Protein AF-A0A5K1A9L5-F1 (afdb_monomer_lite)

Radius of gyration: 11.65 Å; chains: 1; bounding box: 19×20×30 Å

pLDDT: mean 88.06, std 11.56, range [56.41, 97.62]

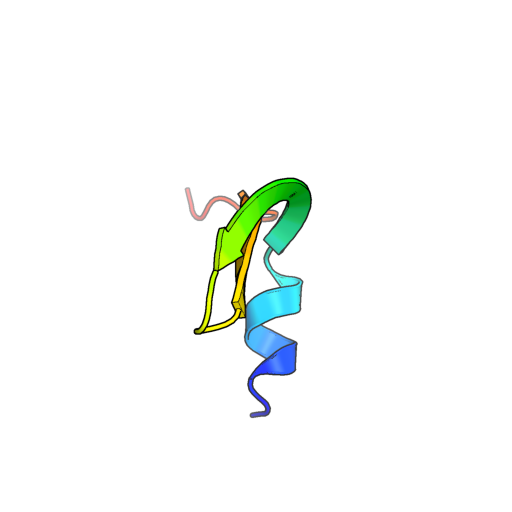Organism: NCBI:txid210225

Foldseek 3Di:
DDVVVVCVQWDFDAWPDADPVGTDTDIDGNDDPD

InterPro domains:
  IPR011009 Protein kinase-like domain superfamily [SSF56112] (5-32)

Sequence (34 aa):
LSDRDKMDQYEILEQIGKGAFGSALLVRHKLEKK

Secondary structure (DSSP, 8-state):
--HHHHHTTEEEEEEEEEETTEEEEEEEES----

Structure (mmCIF, N/CA/C/O backbone):
data_AF-A0A5K1A9L5-F1
#
_entry.id   AF-A0A5K1A9L5-F1
#
loop_
_atom_site.group_PDB
_atom_site.id
_atom_site.type_symbol
_atom_site.label_atom_id
_atom_site.label_alt_id
_atom_site.label_comp_id
_atom_site.label_asym_id
_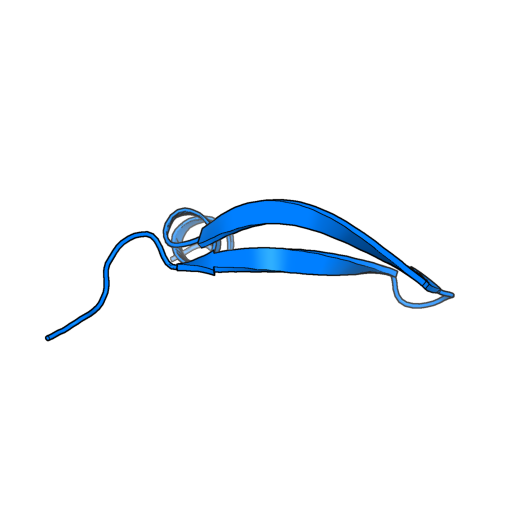atom_site.label_entity_id
_atom_site.label_seq_id
_atom_site.pdbx_PDB_ins_code
_atom_site.Cartn_x
_atom_site.Cartn_y
_atom_site.Cartn_z
_atom_site.occupancy
_atom_site.B_iso_or_equiv
_atom_site.auth_seq_id
_atom_site.auth_comp_id
_atom_site.auth_asym_id
_atom_site.auth_atom_id
_atom_site.pdbx_PDB_model_num
ATOM 1 N N . LEU A 1 1 ? 6.671 -12.712 11.790 1.00 56.41 1 LEU A N 1
ATOM 2 C CA . LEU A 1 1 ? 5.539 -11.986 11.178 1.00 56.41 1 LEU A CA 1
ATOM 3 C C . LEU A 1 1 ? 5.841 -11.855 9.699 1.00 56.41 1 LEU A C 1
ATOM 5 O O . LEU A 1 1 ? 6.933 -11.405 9.372 1.00 56.41 1 LEU A O 1
ATOM 9 N N . SER A 1 2 ? 4.953 -12.336 8.838 1.00 77.56 2 SER A N 1
ATOM 10 C CA . SER A 1 2 ? 5.144 -12.293 7.388 1.00 77.56 2 SER A CA 1
ATOM 11 C C . SER A 1 2 ? 4.692 -10.933 6.851 1.00 77.56 2 SER A C 1
ATOM 13 O O . SER A 1 2 ? 3.783 -10.323 7.406 1.00 77.56 2 SER A O 1
ATOM 15 N N . ASP A 1 3 ? 5.284 -10.428 5.768 1.00 75.31 3 ASP A N 1
ATOM 16 C CA . ASP A 1 3 ? 4.854 -9.141 5.193 1.00 75.31 3 ASP A CA 1
ATOM 17 C C . ASP A 1 3 ? 3.403 -9.153 4.678 1.00 75.31 3 ASP A C 1
ATOM 19 O O . ASP A 1 3 ? 2.799 -8.094 4.509 1.00 75.31 3 ASP A O 1
ATOM 23 N N . ARG A 1 4 ? 2.803 -10.340 4.510 1.00 73.00 4 ARG A N 1
ATOM 24 C CA . ARG A 1 4 ? 1.372 -10.490 4.208 1.00 73.00 4 ARG A CA 1
ATOM 25 C C . ARG A 1 4 ? 0.485 -9.947 5.325 1.00 73.00 4 ARG A C 1
ATOM 27 O O . ARG A 1 4 ? -0.482 -9.257 5.028 1.00 73.00 4 ARG A O 1
ATOM 34 N N . ASP A 1 5 ? 0.878 -10.147 6.582 1.00 78.75 5 ASP A N 1
ATOM 35 C CA . ASP A 1 5 ? 0.101 -9.711 7.750 1.00 78.75 5 ASP A CA 1
ATOM 36 C C . ASP A 1 5 ? -0.067 -8.175 7.788 1.00 78.75 5 ASP A C 1
ATOM 38 O O . ASP A 1 5 ? -1.042 -7.654 8.327 1.00 78.75 5 ASP A O 1
ATOM 42 N N . LYS A 1 6 ? 0.870 -7.426 7.180 1.00 82.25 6 LYS A N 1
ATOM 43 C CA . LYS A 1 6 ? 0.793 -5.959 7.059 1.00 82.25 6 LYS A CA 1
ATOM 44 C C . LYS A 1 6 ? -0.175 -5.512 5.961 1.00 82.25 6 LYS A C 1
ATOM 46 O O . LYS A 1 6 ? -0.860 -4.509 6.135 1.00 82.25 6 LYS A O 1
ATOM 51 N N . MET A 1 7 ? -0.233 -6.236 4.841 1.00 90.31 7 MET A N 1
ATOM 52 C CA . MET A 1 7 ? -1.106 -5.889 3.711 1.00 90.31 7 MET A CA 1
ATOM 53 C C . MET A 1 7 ? -2.579 -6.179 3.995 1.00 90.31 7 MET A C 1
ATOM 55 O O . MET A 1 7 ? -3.442 -5.505 3.442 1.00 90.31 7 MET A O 1
ATOM 59 N N . ASP A 1 8 ? -2.881 -7.082 4.929 1.00 89.88 8 ASP A N 1
ATOM 60 C CA . ASP A 1 8 ? -4.249 -7.350 5.383 1.00 89.88 8 ASP A CA 1
ATOM 61 C C . ASP A 1 8 ? -4.954 -6.119 5.977 1.00 89.88 8 ASP A C 1
ATOM 63 O O . ASP A 1 8 ? -6.185 -6.076 5.993 1.00 89.88 8 ASP A O 1
ATOM 67 N N . GLN A 1 9 ? -4.212 -5.095 6.417 1.00 90.50 9 GLN A N 1
ATO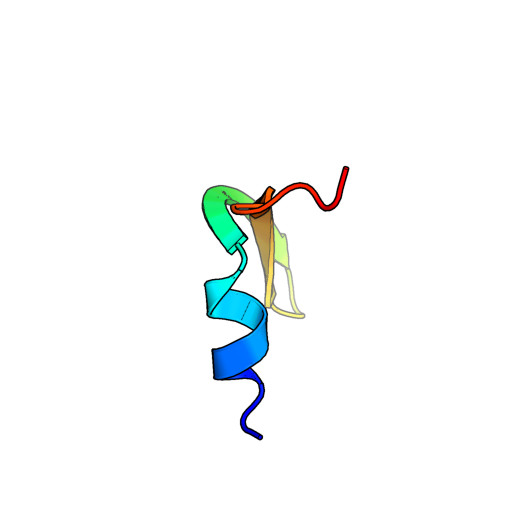M 68 C CA . GLN A 1 9 ? -4.761 -3.819 6.904 1.00 90.50 9 GLN A CA 1
ATOM 69 C C . GLN A 1 9 ? -5.216 -2.879 5.778 1.00 90.50 9 GLN A C 1
ATOM 71 O O . GLN A 1 9 ? -5.817 -1.838 6.047 1.00 90.50 9 GLN A O 1
ATOM 76 N N . TYR A 1 10 ? -4.953 -3.237 4.523 1.00 93.44 10 TYR A N 1
ATOM 77 C CA . TYR A 1 10 ? -5.262 -2.430 3.355 1.00 93.44 10 TYR A CA 1
ATOM 78 C C . TYR A 1 10 ? -6.201 -3.193 2.418 1.00 93.44 10 TYR A C 1
ATOM 80 O O . TYR A 1 10 ? -6.114 -4.407 2.241 1.00 93.44 10 TYR A O 1
ATOM 88 N N . GLU A 1 11 ? -7.156 -2.483 1.840 1.00 94.00 11 GLU A N 1
ATOM 89 C CA . GLU A 1 11 ? -8.024 -2.971 0.776 1.00 94.00 11 GLU A CA 1
ATOM 90 C C . GLU A 1 11 ? -7.550 -2.373 -0.546 1.00 94.00 11 GLU A C 1
ATOM 92 O O . GLU A 1 11 ? -7.393 -1.157 -0.650 1.00 94.00 11 GLU A O 1
ATOM 97 N N . ILE A 1 12 ? -7.303 -3.214 -1.550 1.00 94.00 12 ILE A N 1
ATOM 98 C CA . ILE A 1 12 ? -6.900 -2.754 -2.882 1.00 94.00 12 ILE A CA 1
ATOM 99 C C . ILE A 1 12 ? -8.136 -2.237 -3.611 1.00 94.00 12 ILE A C 1
ATOM 101 O O . ILE A 1 12 ? -9.125 -2.956 -3.726 1.00 94.00 12 ILE A O 1
ATOM 105 N N . LEU A 1 13 ? -8.056 -1.008 -4.114 1.00 96.69 13 LEU A N 1
ATOM 106 C CA . LEU A 1 13 ? -9.123 -0.387 -4.894 1.00 96.69 13 LEU A CA 1
ATOM 107 C C . LEU A 1 13 ? -8.854 -0.547 -6.390 1.00 96.69 13 LEU A C 1
ATOM 109 O O . LEU A 1 13 ? -9.685 -1.080 -7.118 1.00 96.69 13 LEU A O 1
ATOM 113 N N . GLU A 1 14 ? -7.673 -0.126 -6.840 1.00 97.44 14 GLU A N 1
ATOM 114 C CA . GLU A 1 14 ? -7.289 -0.192 -8.249 1.00 97.44 14 GLU A CA 1
ATOM 115 C C . GLU A 1 14 ? -5.770 -0.149 -8.436 1.00 97.44 14 GLU A C 1
ATOM 117 O O . GLU A 1 14 ? -5.013 0.240 -7.544 1.00 97.44 14 GLU A O 1
ATOM 122 N N . GLN A 1 15 ? -5.310 -0.538 -9.623 1.00 97.19 15 GLN A N 1
ATOM 123 C CA . GLN A 1 15 ? -3.927 -0.349 -10.035 1.00 97.19 15 GLN A CA 1
ATOM 124 C C . GLN A 1 15 ? -3.800 0.963 -10.811 1.00 97.19 15 GLN A C 1
ATOM 126 O O . GLN A 1 15 ? -4.402 1.117 -11.868 1.00 97.19 15 GLN A O 1
ATOM 131 N N . ILE A 1 16 ? -2.948 1.864 -10.329 1.00 97.62 16 ILE A N 1
ATOM 132 C CA . ILE A 1 16 ? -2.766 3.201 -10.917 1.00 97.62 16 ILE A CA 1
ATOM 133 C C . ILE A 1 16 ? -1.498 3.320 -11.769 1.00 97.62 16 ILE A C 1
ATOM 135 O O . ILE A 1 16 ? -1.265 4.337 -12.413 1.00 97.62 16 ILE A O 1
ATOM 139 N N . GLY A 1 17 ? -0.654 2.286 -11.787 1.00 97.31 17 GLY A N 1
ATOM 140 C CA . GLY A 1 17 ? 0.548 2.279 -12.613 1.00 97.31 17 GLY A CA 1
ATOM 141 C C . GLY A 1 17 ? 1.261 0.935 -12.642 1.00 97.31 17 GLY A C 1
ATOM 142 O O . GLY A 1 17 ? 1.090 0.095 -11.755 1.00 97.31 17 GLY A O 1
ATOM 143 N N . LYS A 1 18 ? 2.077 0.725 -13.677 1.00 97.06 18 LYS A N 1
ATOM 144 C CA . LYS A 1 18 ? 3.010 -0.401 -13.799 1.00 97.06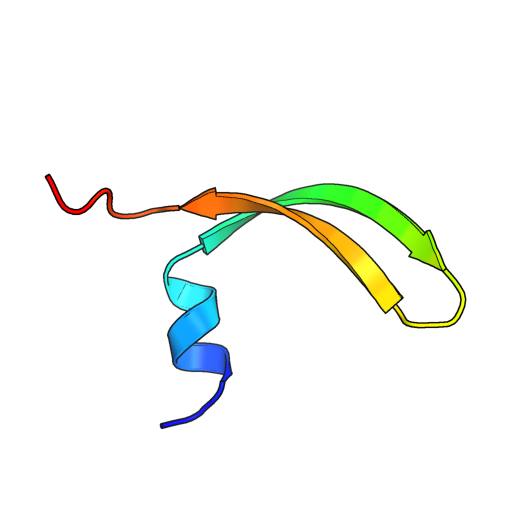 18 LYS A CA 1
ATOM 145 C C . LYS A 1 18 ? 4.307 0.084 -14.426 1.00 97.06 18 LYS A C 1
ATOM 147 O O . LYS A 1 18 ? 4.272 0.826 -15.401 1.00 97.06 18 LYS A O 1
ATOM 152 N N . GLY A 1 19 ? 5.435 -0.370 -13.900 1.00 95.88 19 GLY A N 1
ATOM 153 C CA . GLY A 1 19 ? 6.753 -0.088 -14.453 1.00 95.88 19 GLY A CA 1
ATOM 154 C C . GLY A 1 19 ? 7.704 -1.265 -14.287 1.00 95.88 19 GLY A C 1
ATOM 155 O O . GLY A 1 19 ? 7.308 -2.349 -13.858 1.00 95.88 19 GLY A O 1
ATOM 156 N N . ALA A 1 20 ? 8.979 -1.029 -14.595 1.00 97.00 20 ALA A N 1
ATOM 157 C CA . ALA A 1 20 ? 10.037 -2.039 -14.521 1.00 97.00 20 ALA A CA 1
ATOM 158 C C . ALA A 1 20 ? 10.203 -2.663 -13.119 1.00 97.00 20 ALA A C 1
ATOM 160 O O . ALA A 1 20 ? 10.698 -3.778 -13.000 1.00 97.00 20 ALA A O 1
ATOM 161 N N . PHE A 1 21 ? 9.759 -1.963 -12.070 1.00 92.00 21 PHE A N 1
ATOM 162 C CA . PHE A 1 21 ? 9.920 -2.367 -10.670 1.00 92.00 21 PHE A CA 1
ATOM 163 C C . PHE A 1 21 ? 8.664 -2.991 -10.043 1.00 92.00 21 PHE A C 1
ATOM 165 O O . PHE A 1 21 ? 8.720 -3.452 -8.908 1.00 92.00 21 PHE A O 1
ATOM 172 N N . GLY A 1 22 ? 7.532 -3.012 -10.753 1.00 95.25 22 GLY A N 1
ATOM 173 C CA . GLY A 1 22 ? 6.271 -3.542 -10.233 1.00 95.25 22 GLY A CA 1
ATOM 174 C C . GLY A 1 22 ? 5.070 -2.648 -10.526 1.00 95.25 22 GLY A C 1
ATOM 175 O O . GLY A 1 22 ? 5.090 -1.833 -11.452 1.00 95.25 22 GLY A O 1
ATOM 176 N N . SER A 1 23 ? 4.012 -2.828 -9.738 1.00 96.00 23 SER A N 1
ATOM 177 C CA . SER A 1 23 ? 2.740 -2.117 -9.881 1.00 96.00 23 SER A CA 1
ATOM 178 C C . SER A 1 23 ? 2.498 -1.175 -8.706 1.00 96.00 23 SER A C 1
ATOM 180 O O . SER A 1 23 ? 2.751 -1.536 -7.559 1.00 96.00 23 SER A O 1
ATOM 182 N N . ALA A 1 24 ? 1.959 0.008 -8.993 1.00 96.25 24 ALA A N 1
ATOM 183 C CA . ALA A 1 24 ? 1.437 0.921 -7.985 1.00 96.25 24 ALA A CA 1
ATOM 184 C C . ALA A 1 24 ? -0.058 0.649 -7.788 1.00 96.25 24 ALA A C 1
ATOM 186 O O . ALA A 1 24 ? -0.819 0.635 -8.759 1.00 96.25 24 ALA A O 1
ATOM 187 N N . LEU A 1 25 ? -0.466 0.426 -6.540 1.00 96.50 25 LEU A N 1
ATOM 188 C CA . LEU A 1 25 ? -1.845 0.126 -6.165 1.00 96.50 25 LEU A CA 1
ATOM 189 C C . LEU A 1 25 ? -2.403 1.272 -5.323 1.00 96.50 25 LEU A C 1
ATOM 191 O O . LEU A 1 25 ? -1.776 1.683 -4.346 1.00 96.50 25 LEU A O 1
ATOM 195 N N . LEU A 1 26 ? -3.587 1.758 -5.684 1.00 97.00 26 LEU A N 1
ATOM 196 C CA . LEU A 1 26 ? -4.398 2.586 -4.807 1.00 97.00 26 LEU A CA 1
ATOM 197 C C . LEU A 1 26 ? -5.068 1.676 -3.779 1.00 97.00 26 LEU A C 1
ATOM 199 O O . LEU A 1 26 ? -5.729 0.696 -4.131 1.00 97.00 26 LEU A O 1
ATOM 203 N N . VAL A 1 27 ? -4.891 2.008 -2.504 1.00 95.94 27 VAL A N 1
ATOM 204 C CA . VAL A 1 27 ? -5.414 1.222 -1.390 1.00 95.94 27 VAL A CA 1
ATOM 205 C C . VAL A 1 27 ? -6.161 2.098 -0.394 1.00 95.94 27 VAL A C 1
ATOM 207 O O . VAL A 1 27 ? -5.837 3.271 -0.209 1.00 95.94 27 VAL A O 1
ATOM 210 N N . ARG A 1 28 ? -7.132 1.500 0.291 1.00 93.44 28 ARG A N 1
ATOM 211 C CA . ARG A 1 28 ? -7.816 2.070 1.453 1.00 93.44 28 ARG A CA 1
ATOM 212 C C . ARG A 1 28 ? -7.313 1.388 2.719 1.00 93.44 28 ARG A C 1
ATOM 214 O O . ARG A 1 28 ? -7.274 0.164 2.789 1.00 93.44 28 ARG A O 1
ATOM 221 N N . HIS A 1 29 ? -6.952 2.165 3.734 1.00 93.06 29 HIS A N 1
ATOM 222 C CA . HIS A 1 29 ? -6.623 1.622 5.051 1.00 93.06 29 HIS A CA 1
ATOM 223 C C . HIS A 1 29 ? -7.914 1.206 5.774 1.00 93.06 29 HIS A C 1
ATOM 225 O O . HIS A 1 29 ? -8.838 2.008 5.888 1.00 93.06 29 HIS A O 1
ATOM 231 N N . LYS A 1 30 ? -8.001 -0.051 6.226 1.00 89.00 30 LYS A N 1
ATOM 232 C CA . LYS A 1 30 ? -9.237 -0.636 6.778 1.00 89.00 30 LYS A CA 1
ATOM 233 C C . LYS A 1 30 ? -9.584 -0.116 8.173 1.00 89.00 30 LYS A C 1
ATOM 235 O O . LYS A 1 30 ? -10.759 -0.035 8.511 1.00 89.00 30 LYS A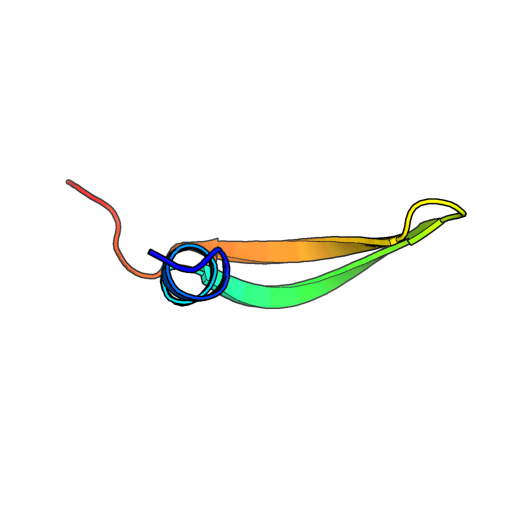 O 1
ATOM 240 N N . LEU A 1 31 ? -8.579 0.201 8.989 1.00 83.81 31 LEU A N 1
ATOM 241 C CA . LEU A 1 31 ? -8.758 0.619 10.380 1.00 83.81 31 LEU A CA 1
ATOM 242 C C . LEU A 1 31 ? -8.047 1.946 10.620 1.00 83.81 31 LEU A C 1
ATOM 244 O O . LEU A 1 31 ? -6.847 1.971 10.868 1.00 83.81 31 LEU A O 1
ATOM 248 N N . GLU A 1 32 ? -8.759 3.066 10.581 1.00 69.44 32 GLU A N 1
ATOM 249 C CA . GLU A 1 32 ? -8.189 4.312 11.093 1.00 69.44 32 GLU A CA 1
ATOM 250 C C . GLU A 1 32 ? -7.960 4.170 12.604 1.00 69.44 32 GLU A C 1
ATOM 252 O O . GLU A 1 32 ? -8.899 3.954 13.375 1.00 69.44 32 GLU A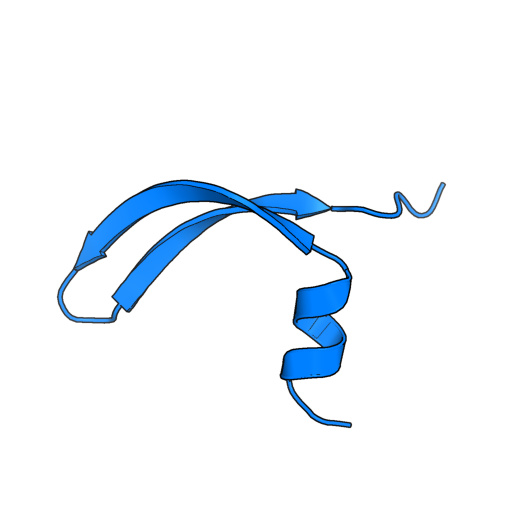 O 1
ATOM 257 N N . LYS A 1 33 ? -6.700 4.257 13.047 1.00 64.06 33 LYS A N 1
ATOM 258 C CA . LYS A 1 33 ? -6.429 4.533 14.459 1.00 64.06 33 LYS A CA 1
ATOM 259 C C . LYS A 1 33 ? -6.887 5.972 14.693 1.00 64.06 33 LYS A C 1
ATOM 261 O O . LYS A 1 33 ? -6.282 6.882 14.133 1.00 64.06 33 LYS A O 1
ATOM 266 N N . LYS A 1 34 ? -7.994 6.131 15.424 1.00 60.53 34 LYS A N 1
ATOM 267 C CA . LYS A 1 34 ? -8.452 7.429 15.935 1.00 60.53 34 LYS A CA 1
ATOM 268 C C . LYS A 1 34 ? -7.359 8.126 16.736 1.00 60.53 34 LYS A C 1
ATOM 270 O O . LYS A 1 34 ? -6.575 7.404 17.395 1.00 60.53 34 LYS A O 1
#